Protein AF-A0A9P7DCK4-F1 (afdb_monomer)

pLDDT: mean 75.89, std 9.75, range [44.66, 86.62]

Structure (mmCIF, N/CA/C/O backbone):
data_AF-A0A9P7DCK4-F1
#
_entry.id   AF-A0A9P7DCK4-F1
#
loop_
_atom_site.group_PDB
_atom_site.id
_atom_site.ty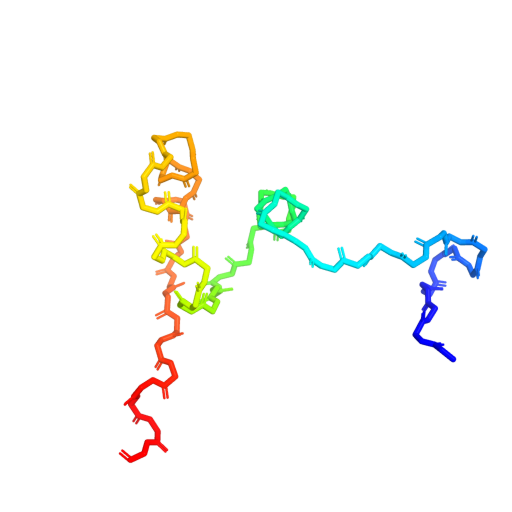pe_symbol
_atom_site.label_atom_id
_atom_site.label_alt_id
_atom_site.label_comp_id
_atom_site.label_asym_id
_atom_site.label_entity_id
_atom_site.label_seq_id
_atom_site.pdbx_PDB_ins_code
_atom_site.Cartn_x
_atom_site.Cartn_y
_atom_site.Cartn_z
_atom_site.occupancy
_atom_site.B_iso_or_equiv
_atom_site.auth_seq_id
_atom_site.auth_comp_id
_atom_site.auth_asym_id
_atom_site.auth_atom_id
_atom_site.pdbx_PDB_model_num
ATOM 1 N N . PRO A 1 1 ? -9.144 5.309 -23.984 1.00 65.75 1 PRO A N 1
ATOM 2 C CA . PRO A 1 1 ? -8.114 5.118 -22.930 1.00 65.75 1 PRO A CA 1
ATOM 3 C C . PRO A 1 1 ? -8.789 5.275 -21.563 1.00 65.75 1 PRO A C 1
ATOM 5 O O . PRO A 1 1 ? -9.799 5.975 -21.523 1.00 65.75 1 PRO A O 1
ATOM 8 N N . PRO A 1 2 ? -8.313 4.632 -20.484 1.00 66.88 2 PRO A N 1
ATOM 9 C CA . PRO A 1 2 ? -8.851 4.895 -19.153 1.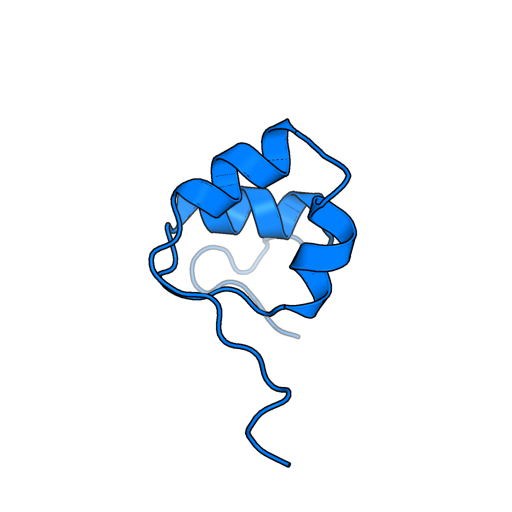00 66.88 2 PRO A CA 1
ATOM 10 C C . PRO A 1 2 ? -8.638 6.375 -18.803 1.00 66.88 2 PRO A C 1
ATOM 12 O O . PRO A 1 2 ? -7.517 6.876 -18.858 1.00 66.88 2 PRO A O 1
ATOM 15 N N . THR A 1 3 ? -9.726 7.071 -18.488 1.00 73.00 3 THR A N 1
ATOM 16 C CA . THR A 1 3 ? -9.759 8.497 -18.133 1.00 73.00 3 THR A CA 1
ATOM 17 C C . THR A 1 3 ? -10.384 8.654 -16.754 1.00 73.00 3 THR A C 1
ATOM 19 O O . THR A 1 3 ? -11.303 7.915 -16.401 1.00 73.00 3 THR A O 1
ATOM 22 N N . SER A 1 4 ? -9.883 9.601 -15.960 1.00 77.38 4 SER A N 1
ATOM 23 C CA . SER A 1 4 ? -10.459 9.895 -14.646 1.00 77.38 4 SER A CA 1
ATOM 24 C C . SER A 1 4 ? -11.889 10.423 -14.795 1.00 77.38 4 SER A C 1
ATOM 26 O O . SER A 1 4 ? -12.177 11.225 -15.680 1.00 77.38 4 SER A O 1
ATOM 28 N N . PHE A 1 5 ? -12.785 9.974 -13.912 1.00 80.75 5 PHE A N 1
ATOM 29 C CA . PHE A 1 5 ? -14.169 10.454 -13.856 1.00 80.75 5 PHE A CA 1
ATOM 30 C C . PHE A 1 5 ? -14.260 11.909 -13.370 1.00 80.75 5 PHE A C 1
ATOM 32 O O . PHE A 1 5 ? -15.166 12.636 -13.762 1.00 80.75 5 PHE A O 1
ATOM 39 N N . LEU A 1 6 ? -13.323 12.330 -12.512 1.00 84.44 6 LEU A N 1
ATOM 40 C CA . LEU A 1 6 ? -13.326 13.649 -11.869 1.00 84.44 6 LEU A CA 1
ATOM 41 C C . LEU A 1 6 ? -12.526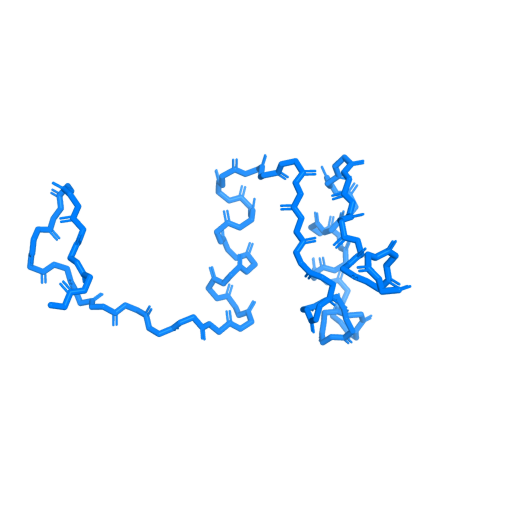 14.697 -12.649 1.00 84.44 6 LEU A C 1
ATOM 43 O O . LEU A 1 6 ? -12.821 15.882 -12.550 1.00 84.44 6 LEU A O 1
ATOM 47 N N . ASP A 1 7 ? -11.522 14.264 -13.410 1.00 83.56 7 ASP A N 1
ATOM 48 C CA . ASP A 1 7 ? -10.700 15.140 -14.245 1.00 83.56 7 ASP A CA 1
ATOM 49 C C . ASP A 1 7 ? -10.352 14.432 -15.565 1.00 83.56 7 ASP A C 1
ATOM 51 O O . ASP A 1 7 ? -9.377 13.679 -15.632 1.00 83.56 7 ASP A O 1
ATOM 55 N N . PRO A 1 8 ? -11.140 14.657 -16.629 1.00 82.56 8 PRO A N 1
ATOM 56 C CA . PRO A 1 8 ? -10.923 14.022 -17.926 1.00 82.56 8 PRO A CA 1
ATOM 57 C C . PRO A 1 8 ? -9.603 14.404 -18.610 1.00 82.56 8 PRO A C 1
ATOM 59 O O . PRO A 1 8 ? -9.191 13.703 -19.535 1.00 82.56 8 PRO A O 1
ATOM 62 N N . LEU A 1 9 ? -8.956 15.501 -18.191 1.00 86.62 9 LEU A N 1
ATOM 63 C CA . LEU A 1 9 ? -7.686 15.978 -18.749 1.00 86.62 9 LEU A CA 1
ATOM 64 C C . LEU A 1 9 ? -6.472 15.545 -17.917 1.00 86.62 9 LEU A C 1
ATOM 66 O O . LEU A 1 9 ? -5.336 15.800 -18.323 1.00 86.62 9 LEU A O 1
ATOM 70 N N . ALA A 1 10 ? -6.691 14.876 -16.782 1.00 83.19 10 ALA A N 1
ATOM 71 C CA . ALA A 1 10 ? -5.614 14.360 -15.954 1.00 83.19 10 ALA A CA 1
ATOM 72 C C . ALA A 1 10 ? -4.708 13.421 -16.760 1.00 83.19 10 ALA A C 1
ATOM 74 O O . ALA A 1 10 ? -5.165 12.495 -17.439 1.00 83.19 10 ALA A O 1
ATOM 75 N N . ILE A 1 11 ? -3.398 13.639 -16.639 1.00 81.88 11 ILE A N 1
ATOM 76 C CA . ILE A 1 11 ? -2.395 12.781 -17.265 1.00 81.88 11 ILE A CA 1
ATOM 77 C C . ILE A 1 11 ? -2.539 11.375 -16.685 1.00 81.88 11 ILE A C 1
ATOM 79 O O . ILE A 1 11 ? -2.529 11.185 -15.467 1.00 81.88 11 ILE A O 1
ATOM 83 N N . THR A 1 12 ? -2.654 10.376 -17.559 1.00 77.12 12 THR A N 1
ATOM 84 C CA . THR A 1 12 ? -2.666 8.977 -17.138 1.00 77.12 12 THR A CA 1
ATOM 85 C C . THR A 1 12 ? -1.345 8.651 -16.454 1.00 77.12 12 THR A C 1
ATOM 87 O O . THR A 1 12 ? -0.282 8.667 -17.074 1.00 77.12 12 THR A O 1
ATOM 90 N N . VAL A 1 13 ? -1.410 8.341 -15.164 1.00 77.75 13 VAL A N 1
ATOM 91 C CA . VAL A 1 13 ? -0.238 7.920 -14.405 1.00 77.75 13 VAL A CA 1
ATOM 92 C C . VAL A 1 13 ? -0.054 6.420 -14.604 1.00 77.75 13 VAL A C 1
ATOM 94 O O . VAL A 1 13 ? -0.919 5.627 -14.235 1.00 77.75 13 VAL A O 1
ATOM 97 N N . VAL A 1 14 ? 1.080 6.023 -15.183 1.00 81.69 14 VAL A N 1
ATOM 98 C CA . VAL A 1 14 ? 1.456 4.607 -15.278 1.00 81.69 14 VAL A CA 1
ATOM 99 C C . VAL A 1 14 ? 1.728 4.080 -13.863 1.00 81.69 14 VAL A C 1
ATOM 101 O O . VAL A 1 14 ? 2.545 4.679 -13.152 1.00 81.69 14 VAL A O 1
ATOM 104 N N . PRO A 1 15 ? 1.074 2.987 -13.425 1.00 78.62 15 PRO A N 1
ATOM 105 C CA . PRO A 1 15 ? 1.307 2.421 -12.102 1.00 78.62 15 PRO A CA 1
ATOM 106 C C . PRO A 1 15 ? 2.778 2.051 -11.890 1.00 78.62 15 PRO A C 1
ATOM 108 O O . PRO A 1 15 ? 3.410 1.440 -12.750 1.00 78.62 15 PRO A O 1
ATOM 111 N N . ASN A 1 16 ? 3.318 2.426 -10.736 1.00 84.06 16 ASN A N 1
ATOM 112 C CA . ASN A 1 16 ? 4.660 2.082 -10.287 1.00 84.06 16 ASN A CA 1
ATOM 113 C C . ASN A 1 16 ? 4.673 1.904 -8.761 1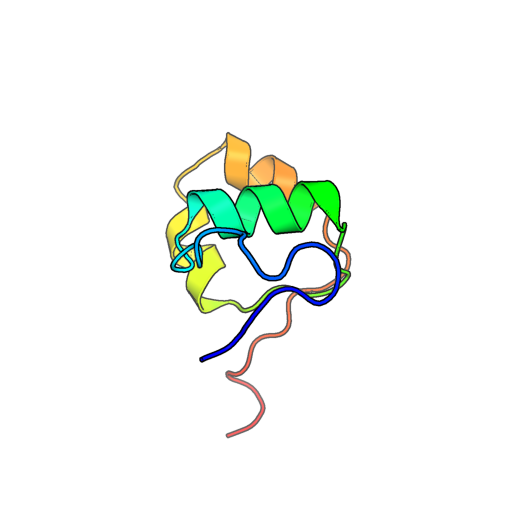.00 84.06 16 ASN A C 1
ATOM 115 O O . ASN A 1 16 ? 3.733 2.279 -8.065 1.00 84.06 16 ASN A O 1
ATOM 119 N N . LEU A 1 17 ? 5.759 1.352 -8.223 1.00 82.56 17 LEU A N 1
ATOM 120 C CA . LEU A 1 17 ? 5.889 1.058 -6.790 1.00 82.56 17 LEU A CA 1
ATOM 121 C C . LEU A 1 17 ? 5.582 2.243 -5.872 1.00 82.56 17 LEU A C 1
ATOM 123 O O . LEU A 1 17 ? 5.022 2.050 -4.797 1.00 82.56 17 LEU A O 1
ATOM 127 N N . HIS A 1 18 ? 5.963 3.453 -6.277 1.00 82.12 18 HIS A N 1
ATOM 128 C CA . HIS A 1 18 ? 5.808 4.642 -5.452 1.00 82.12 18 HIS A CA 1
ATOM 129 C C 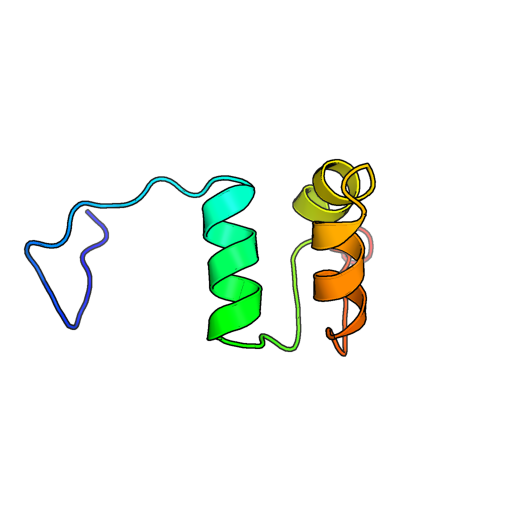. HIS A 1 18 ? 4.361 5.141 -5.467 1.00 82.12 18 HIS A C 1
ATOM 131 O O . HIS A 1 18 ? 3.749 5.299 -4.415 1.00 82.12 18 HIS A O 1
ATOM 137 N N . ASN A 1 19 ? 3.774 5.308 -6.657 1.00 83.62 19 ASN A N 1
ATOM 138 C CA . ASN A 1 19 ? 2.407 5.818 -6.771 1.00 83.62 19 ASN A CA 1
ATOM 139 C C . ASN A 1 19 ? 1.352 4.819 -6.270 1.00 83.62 19 ASN A C 1
ATOM 141 O O . ASN A 1 19 ? 0.300 5.236 -5.778 1.00 83.62 19 ASN A O 1
ATOM 145 N N . ILE A 1 20 ? 1.641 3.515 -6.328 1.00 84.69 20 ILE A N 1
ATOM 146 C CA . ILE A 1 20 ? 0.786 2.488 -5.738 1.00 84.69 20 ILE A CA 1
ATOM 147 C C . ILE A 1 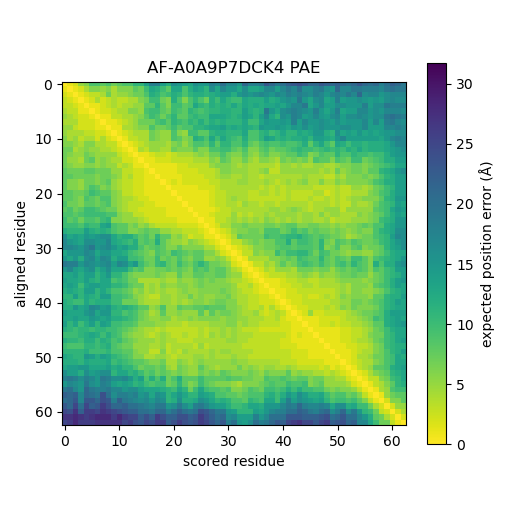20 ? 0.851 2.597 -4.212 1.00 84.69 20 ILE A C 1
ATOM 149 O O . ILE A 1 20 ? -0.200 2.621 -3.577 1.00 84.69 20 ILE A O 1
ATOM 153 N N . LEU A 1 21 ? 2.041 2.734 -3.618 1.00 83.94 21 LEU A N 1
ATOM 154 C CA . LEU A 1 21 ? 2.188 2.872 -2.165 1.00 83.94 21 LEU A CA 1
ATOM 155 C C . LEU A 1 21 ? 1.513 4.148 -1.633 1.00 83.94 21 LEU A C 1
ATOM 157 O O . LEU A 1 21 ? 0.790 4.100 -0.638 1.00 83.94 21 LEU A O 1
ATOM 161 N N . ASP A 1 22 ? 1.664 5.268 -2.340 1.00 84.38 22 ASP A N 1
ATOM 162 C CA . ASP A 1 22 ? 0.953 6.514 -2.032 1.00 84.38 22 ASP A CA 1
ATOM 163 C C . ASP A 1 22 ? -0.567 6.341 -2.104 1.00 84.38 22 ASP A C 1
ATOM 165 O O . ASP A 1 22 ? -1.313 6.885 -1.287 1.00 84.38 22 ASP A O 1
ATOM 169 N N . SER A 1 23 ? -1.044 5.577 -3.087 1.00 81.44 23 SER A N 1
ATOM 170 C CA . SER A 1 23 ? -2.469 5.277 -3.229 1.00 81.44 23 SER A CA 1
ATOM 171 C C . SER A 1 23 ? -2.965 4.401 -2.082 1.00 81.44 23 SER A C 1
ATOM 173 O O . SER A 1 23 ? -4.051 4.654 -1.559 1.00 81.44 23 SER A O 1
ATOM 175 N N . VAL A 1 24 ? -2.166 3.429 -1.633 1.00 81.56 24 VAL A N 1
ATOM 176 C CA . VAL A 1 24 ? -2.456 2.604 -0.451 1.00 81.56 24 VAL A CA 1
ATOM 177 C C . VAL A 1 24 ? -2.583 3.481 0.798 1.00 81.56 24 VAL A C 1
ATOM 179 O O . VAL A 1 24 ? -3.570 3.377 1.523 1.00 81.56 24 VAL A O 1
ATOM 182 N N . LEU A 1 25 ? -1.660 4.420 1.008 1.00 81.88 25 LEU A N 1
ATOM 183 C CA . LEU A 1 25 ? -1.727 5.371 2.123 1.00 81.88 25 LEU A CA 1
ATOM 184 C C . LEU A 1 25 ? -2.982 6.252 2.091 1.00 81.88 25 LEU A C 1
ATOM 186 O O . LEU A 1 25 ? -3.636 6.446 3.117 1.00 81.88 25 LEU A O 1
ATOM 190 N N . LYS A 1 26 ? -3.316 6.795 0.915 1.00 81.31 26 LYS A N 1
ATOM 191 C CA . LYS A 1 26 ? -4.443 7.726 0.744 1.00 81.31 26 LYS A CA 1
ATOM 192 C C . LYS A 1 26 ? -5.795 7.035 0.867 1.00 81.31 26 LYS A C 1
ATOM 194 O O . LYS A 1 26 ? -6.706 7.580 1.482 1.00 81.31 26 LYS A O 1
ATOM 199 N N . THR A 1 27 ? -5.931 5.860 0.260 1.00 78.44 27 THR A N 1
ATOM 200 C CA . THR A 1 27 ? -7.217 5.154 0.159 1.00 78.44 27 THR A CA 1
ATOM 201 C C . THR A 1 27 ? -7.439 4.151 1.285 1.00 78.44 27 THR A C 1
ATOM 203 O O . THR A 1 27 ? -8.577 3.739 1.494 1.00 78.44 27 THR A O 1
ATOM 206 N N . LYS A 1 28 ? -6.380 3.792 2.027 1.00 73.31 28 LYS A N 1
ATOM 207 C CA . LYS A 1 28 ? -6.387 2.784 3.099 1.00 73.31 28 LYS A CA 1
ATOM 208 C C . LYS A 1 28 ? -7.132 1.514 2.673 1.00 73.31 28 LYS A C 1
ATOM 210 O O . LYS A 1 28 ? -8.109 1.120 3.318 1.00 73.31 28 LYS A O 1
ATOM 215 N N . PRO A 1 29 ? -6.732 0.898 1.549 1.00 70.88 29 PRO A N 1
ATOM 216 C CA . PRO A 1 29 ? -7.417 -0.272 1.053 1.00 70.88 29 PRO A CA 1
ATOM 217 C C . PRO A 1 29 ? -7.224 -1.410 2.053 1.00 70.88 29 PRO A C 1
ATOM 219 O O . PRO A 1 29 ? -6.163 -1.570 2.648 1.00 70.88 29 PRO A O 1
ATOM 222 N N . LYS A 1 30 ? -8.251 -2.240 2.218 1.00 68.06 30 LYS A N 1
ATOM 223 C CA . LYS A 1 30 ? -8.166 -3.422 3.085 1.00 68.06 30 LYS A CA 1
ATOM 224 C C . LYS A 1 30 ? -7.269 -4.521 2.506 1.00 68.06 30 LYS A C 1
ATOM 226 O O . LYS A 1 30 ? -6.912 -5.431 3.238 1.00 68.06 30 LYS A O 1
ATOM 231 N N . VAL A 1 31 ? -6.957 -4.454 1.207 1.00 66.31 31 VAL A N 1
ATOM 232 C CA . VAL A 1 31 ? -6.291 -5.507 0.432 1.00 66.31 31 VAL A CA 1
ATOM 233 C C . VAL A 1 31 ? -5.274 -4.902 -0.535 1.00 66.31 31 VAL A C 1
ATOM 235 O O . VAL A 1 31 ? -5.581 -3.929 -1.223 1.00 66.31 31 VAL A O 1
ATOM 238 N N . VAL A 1 32 ? -4.097 -5.528 -0.644 1.00 72.06 32 VAL A N 1
ATOM 239 C CA . VAL A 1 32 ? -3.069 -5.222 -1.654 1.00 72.06 32 VAL A CA 1
ATOM 240 C C . VAL 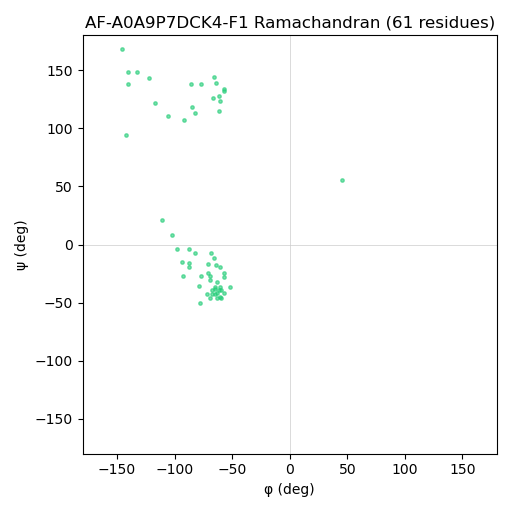A 1 32 ? -2.563 -6.511 -2.318 1.00 72.06 32 VAL A C 1
ATOM 242 O O . VAL A 1 32 ? -2.557 -7.574 -1.696 1.00 72.06 32 VAL A O 1
ATOM 245 N N . VAL A 1 33 ? -2.172 -6.418 -3.596 1.00 69.94 33 VAL A N 1
ATOM 246 C CA . VAL A 1 33 ? -1.677 -7.540 -4.416 1.00 69.94 33 VAL A CA 1
ATOM 247 C C . VAL A 1 33 ? -0.217 -7.877 -4.051 1.00 69.94 33 VAL A C 1
ATOM 249 O O . VAL A 1 33 ? 0.596 -6.958 -3.932 1.00 69.94 33 VAL A O 1
ATOM 252 N N . PRO A 1 34 ? 0.176 -9.162 -3.938 1.00 67.69 34 PRO A N 1
ATOM 253 C CA . PRO A 1 34 ? 1.448 -9.567 -3.331 1.00 67.69 34 PRO A CA 1
ATOM 254 C C . PRO A 1 34 ? 2.678 -9.235 -4.156 1.00 67.69 34 PRO A C 1
ATOM 256 O O . PRO A 1 34 ? 3.756 -9.101 -3.593 1.00 67.69 34 PRO A O 1
ATOM 259 N N . VAL A 1 35 ? 2.527 -9.090 -5.477 1.00 73.31 35 VAL A N 1
ATOM 260 C CA . VAL A 1 35 ? 3.649 -8.819 -6.390 1.00 73.31 35 VAL A CA 1
ATOM 261 C C . VAL A 1 35 ? 4.422 -7.551 -6.001 1.00 73.31 35 VAL A C 1
ATOM 263 O O . VAL A 1 35 ? 5.610 -7.435 -6.276 1.00 73.31 35 VAL A O 1
ATOM 266 N N . PHE A 1 36 ? 3.770 -6.618 -5.302 1.00 72.31 36 PHE A N 1
ATOM 267 C CA . PHE A 1 36 ? 4.400 -5.396 -4.807 1.00 72.31 36 PHE A CA 1
ATOM 268 C C . PHE A 1 36 ? 5.050 -5.560 -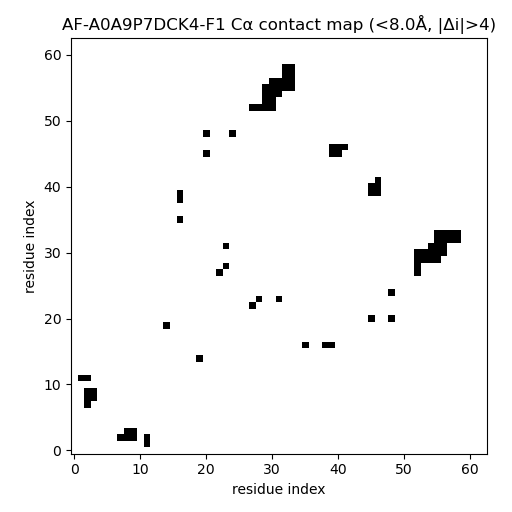3.426 1.00 72.31 36 PHE A C 1
ATOM 270 O O . PHE A 1 36 ? 5.931 -4.780 -3.074 1.00 72.31 36 PHE A O 1
ATOM 277 N N . LEU A 1 37 ? 4.671 -6.583 -2.652 1.00 74.81 37 LEU A N 1
ATOM 278 C CA . LEU A 1 37 ? 5.208 -6.812 -1.307 1.00 74.81 37 LEU A CA 1
ATOM 279 C C . LEU A 1 37 ? 6.683 -7.190 -1.342 1.00 74.81 37 LEU A C 1
ATOM 281 O O . LEU A 1 37 ? 7.457 -6.649 -0.560 1.00 74.81 37 LEU A O 1
ATOM 285 N N . GLU A 1 38 ? 7.086 -8.061 -2.269 1.00 78.44 38 GLU A N 1
ATOM 286 C CA . GLU A 1 38 ? 8.493 -8.454 -2.428 1.00 78.44 38 GLU A CA 1
ATOM 287 C C . GLU A 1 38 ? 9.379 -7.248 -2.757 1.00 78.44 38 GLU A C 1
ATOM 289 O O . GLU A 1 38 ? 10.493 -7.118 -2.255 1.00 78.44 38 GLU A O 1
ATOM 294 N N . GLN A 1 39 ? 8.855 -6.318 -3.554 1.00 80.31 39 GLN A N 1
ATOM 295 C CA . GLN A 1 39 ? 9.572 -5.109 -3.942 1.00 80.31 39 GLN A CA 1
ATOM 296 C C . GLN A 1 39 ? 9.602 -4.049 -2.830 1.00 80.31 39 GLN A C 1
ATOM 298 O O . GLN A 1 39 ? 10.549 -3.266 -2.754 1.00 80.31 39 GLN A O 1
ATOM 303 N N . TRP A 1 40 ? 8.610 -4.035 -1.937 1.00 82.94 40 TRP A N 1
ATOM 304 C CA . TRP A 1 40 ? 8.580 -3.150 -0.769 1.00 82.94 40 TRP A CA 1
ATOM 305 C C . TRP A 1 40 ? 9.276 -3.722 0.469 1.00 82.94 40 TRP A C 1
ATOM 307 O O . TRP A 1 40 ? 9.606 -2.950 1.367 1.00 82.94 40 TRP A O 1
ATOM 317 N N . ALA A 1 41 ? 9.555 -5.027 0.512 1.00 79.50 41 ALA A N 1
ATOM 318 C CA . ALA A 1 41 ? 10.177 -5.700 1.655 1.00 79.50 41 ALA A CA 1
ATOM 319 C C . ALA A 1 41 ? 11.542 -5.107 2.049 1.00 79.50 41 ALA A C 1
ATOM 321 O O . ALA A 1 41 ? 11.925 -5.140 3.216 1.00 79.50 41 ALA A O 1
ATOM 322 N N . PHE A 1 42 ? 12.266 -4.528 1.088 1.00 81.88 42 PHE A N 1
ATOM 323 C CA . PHE A 1 42 ? 13.567 -3.891 1.318 1.00 81.88 42 PHE A CA 1
ATOM 324 C C . PHE A 1 42 ? 13.468 -2.416 1.733 1.00 81.88 42 PHE A C 1
ATOM 326 O O . PHE A 1 42 ? 14.487 -1.790 2.019 1.00 81.88 42 PHE A O 1
ATOM 333 N N . SER A 1 43 ? 12.262 -1.842 1.763 1.00 85.88 43 SER A N 1
ATOM 334 C CA . SER A 1 43 ? 12.019 -0.457 2.157 1.00 85.88 43 SER A CA 1
ATOM 335 C C . SER A 1 43 ? 11.383 -0.413 3.552 1.00 85.88 43 SER A C 1
ATOM 337 O O . SER A 1 43 ? 10.212 -0.775 3.708 1.00 85.88 43 SER A O 1
ATOM 339 N N . PRO A 1 44 ? 12.110 0.065 4.582 1.00 84.31 44 PRO A N 1
ATOM 340 C CA . PRO A 1 44 ? 11.571 0.174 5.938 1.00 84.31 44 PRO A CA 1
ATOM 341 C C . PRO A 1 44 ? 10.307 1.038 5.992 1.00 84.31 44 PRO A C 1
ATOM 343 O O . PRO A 1 44 ? 9.318 0.651 6.609 1.00 84.31 44 PRO A O 1
ATOM 346 N N . SER A 1 45 ? 10.302 2.157 5.259 1.00 85.50 45 SER A N 1
ATOM 347 C CA . SER A 1 45 ? 9.147 3.051 5.177 1.00 85.50 45 SER A CA 1
ATOM 348 C C . SER A 1 45 ? 7.946 2.388 4.508 1.00 85.50 45 SER A C 1
ATOM 350 O O . SER A 1 45 ? 6.835 2.515 5.012 1.00 85.50 45 SER A O 1
ATOM 352 N N . ALA A 1 46 ? 8.142 1.639 3.419 1.00 83.69 46 ALA A N 1
ATOM 353 C CA . ALA A 1 46 ? 7.047 0.905 2.790 1.00 83.69 46 ALA A CA 1
ATOM 354 C C . ALA A 1 46 ? 6.507 -0.193 3.713 1.00 83.69 46 ALA A C 1
ATOM 356 O O . ALA A 1 46 ? 5.299 -0.376 3.818 1.00 83.69 46 ALA A O 1
ATOM 357 N N . THR A 1 47 ? 7.387 -0.868 4.448 1.00 82.31 47 THR A N 1
ATOM 358 C CA . THR A 1 47 ? 6.995 -1.901 5.412 1.00 82.31 47 THR A CA 1
ATOM 359 C C . THR A 1 47 ? 6.114 -1.326 6.522 1.00 82.31 47 THR A C 1
ATOM 361 O O . THR A 1 47 ? 5.127 -1.951 6.907 1.00 82.31 47 THR A O 1
ATOM 364 N N . ASP A 1 48 ? 6.412 -0.120 7.007 1.00 85.56 48 ASP A N 1
ATOM 365 C CA . ASP A 1 48 ? 5.581 0.556 8.008 1.00 85.56 48 ASP A CA 1
ATOM 366 C C . ASP A 1 48 ? 4.186 0.909 7.481 1.00 85.56 48 ASP A C 1
ATOM 368 O O . ASP A 1 48 ? 3.204 0.756 8.206 1.00 85.56 48 ASP A O 1
ATOM 372 N N . VAL A 1 49 ? 4.071 1.287 6.205 1.00 82.88 49 VAL A N 1
ATOM 373 C CA . VAL A 1 49 ? 2.766 1.451 5.543 1.00 82.88 49 VAL A CA 1
ATOM 374 C C . VAL A 1 49 ? 2.020 0.122 5.474 1.00 82.88 49 VAL A C 1
ATOM 376 O O . VAL A 1 49 ? 0.837 0.060 5.806 1.00 82.88 49 VAL A O 1
ATOM 379 N N . LEU A 1 50 ? 2.700 -0.953 5.076 1.00 80.00 50 LEU A N 1
ATOM 380 C CA . LEU A 1 50 ? 2.088 -2.273 4.920 1.00 80.00 50 LEU A CA 1
ATOM 381 C C . LEU A 1 50 ? 1.552 -2.834 6.242 1.00 80.00 50 LEU A C 1
ATOM 383 O O . LEU A 1 50 ? 0.512 -3.486 6.238 1.00 80.00 50 LEU A O 1
ATOM 387 N N . LYS A 1 51 ? 2.189 -2.525 7.379 1.00 80.94 51 LYS A N 1
ATOM 388 C CA . LYS A 1 51 ? 1.689 -2.891 8.720 1.00 80.94 51 LYS A CA 1
ATOM 389 C C . LYS A 1 51 ? 0.320 -2.287 9.048 1.00 80.94 51 LYS A C 1
ATOM 391 O O . LYS A 1 51 ? -0.344 -2.766 9.960 1.00 80.94 51 LYS A O 1
ATOM 396 N N . THR A 1 52 ? -0.096 -1.231 8.347 1.00 80.56 52 THR A N 1
ATOM 397 C CA . THR A 1 52 ? -1.417 -0.612 8.545 1.00 80.56 52 THR A CA 1
ATOM 398 C C . THR A 1 52 ? -2.543 -1.342 7.807 1.00 80.56 52 THR A C 1
ATOM 400 O O . THR A 1 52 ? -3.711 -1.006 8.000 1.00 80.56 52 THR A O 1
ATOM 403 N N . LEU A 1 53 ? -2.211 -2.326 6.965 1.00 75.56 53 LEU A N 1
ATOM 404 C CA . LEU A 1 53 ? -3.177 -3.074 6.167 1.00 75.56 53 LEU A CA 1
ATOM 405 C C . LEU A 1 53 ? -3.767 -4.242 6.955 1.00 75.56 53 LEU A C 1
ATOM 407 O O . LEU A 1 53 ? -3.062 -4.965 7.653 1.00 75.56 53 LEU A O 1
ATOM 411 N N . GLU A 1 54 ? -5.076 -4.434 6.805 1.00 75.94 54 GLU A N 1
ATOM 412 C CA . GLU A 1 54 ? -5.829 -5.481 7.502 1.00 75.94 54 GLU A CA 1
ATOM 413 C C . GLU A 1 54 ? -5.640 -6.856 6.837 1.00 75.94 54 GLU A C 1
ATOM 415 O O . GLU A 1 54 ? -5.541 -7.868 7.528 1.00 75.94 54 GLU A O 1
ATOM 420 N N . TYR A 1 55 ? -5.537 -6.900 5.501 1.00 68.94 55 TYR A N 1
ATOM 421 C CA . TYR A 1 55 ? -5.384 -8.138 4.740 1.00 68.94 55 TYR A CA 1
ATOM 422 C C . TYR A 1 55 ? -4.410 -7.992 3.565 1.00 68.94 55 TYR A C 1
ATOM 424 O O . TYR A 1 55 ? -4.314 -6.960 2.900 1.00 68.94 55 TYR A O 1
ATOM 432 N N . VAL A 1 56 ? -3.733 -9.095 3.252 1.00 67.44 56 VAL A N 1
ATOM 433 C CA . VAL A 1 56 ? -2.971 -9.288 2.015 1.00 67.44 56 VAL A CA 1
ATOM 434 C C . VAL A 1 56 ? -3.626 -10.436 1.260 1.00 67.44 56 VAL A C 1
ATOM 436 O O . VAL A 1 56 ? -3.719 -11.543 1.789 1.00 67.44 56 VAL A O 1
ATOM 439 N N . VAL A 1 57 ? -4.077 -10.200 0.027 1.00 64.25 57 VAL A N 1
ATOM 440 C CA . VAL A 1 57 ? -4.631 -11.279 -0.804 1.00 64.25 57 VAL A CA 1
ATOM 441 C C . VAL A 1 57 ? -3.509 -11.859 -1.637 1.00 64.25 57 VAL A C 1
ATOM 443 O O . VAL A 1 57 ? -3.057 -11.228 -2.588 1.00 64.25 57 VAL A O 1
ATOM 446 N N . SER A 1 58 ? -3.074 -13.070 -1.286 1.00 60.78 58 SER A N 1
ATOM 447 C CA . SER A 1 58 ? -2.164 -13.840 -2.124 1.0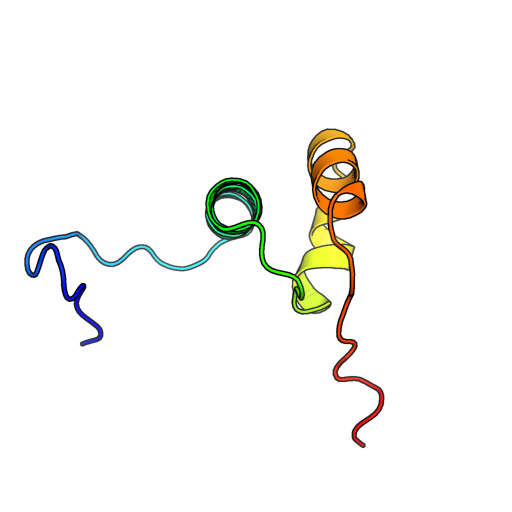0 60.78 58 SER A CA 1
ATOM 448 C C . SER A 1 58 ? -2.911 -14.567 -3.227 1.00 60.78 58 SER A C 1
ATOM 450 O O . SER A 1 58 ? -3.682 -15.474 -2.950 1.00 60.78 58 SER A O 1
ATOM 452 N N . LEU A 1 59 ? -2.681 -14.176 -4.486 1.00 57.12 59 LEU A N 1
ATOM 453 C CA . LEU A 1 59 ? -3.298 -14.822 -5.654 1.00 57.12 59 LEU A CA 1
ATOM 454 C C . LEU A 1 59 ? -2.820 -16.281 -5.841 1.00 57.12 59 LEU A C 1
ATOM 456 O O . LEU A 1 59 ? -3.404 -17.025 -6.620 1.00 57.12 59 LEU A O 1
ATOM 460 N N . LEU A 1 60 ? -1.778 -16.701 -5.112 1.00 54.56 60 LEU A N 1
ATOM 461 C CA . LEU A 1 60 ? -1.187 -18.042 -5.179 1.00 54.56 60 LEU A CA 1
ATOM 462 C C . LEU A 1 60 ? -2.086 -19.170 -4.638 1.00 54.56 60 LEU A C 1
ATOM 464 O O . LEU A 1 60 ? -1.722 -20.328 -4.791 1.00 54.56 60 LEU A O 1
ATOM 468 N N . SER A 1 61 ? -3.239 -18.875 -4.030 1.00 49.34 61 SER A N 1
ATOM 469 C CA . SER A 1 61 ? -4.162 -19.890 -3.492 1.00 49.34 61 SER A CA 1
ATOM 470 C C . SER A 1 61 ? -5.405 -20.169 -4.354 1.00 49.34 61 SER A C 1
ATOM 472 O O . SER A 1 61 ? -6.293 -20.888 -3.901 1.00 49.34 61 SER A O 1
ATOM 474 N N . MET A 1 62 ? -5.493 -19.631 -5.580 1.00 47.72 62 MET A N 1
ATOM 475 C CA . MET A 1 62 ? -6.585 -19.928 -6.535 1.00 47.72 62 MET A CA 1
ATOM 476 C C . MET A 1 62 ? -6.144 -20.743 -7.768 1.00 47.72 62 MET A C 1
ATOM 478 O O . MET A 1 62 ? -6.836 -20.723 -8.787 1.00 47.72 62 MET A O 1
ATOM 482 N N . LEU A 1 63 ? -5.017 -21.458 -7.682 1.00 44.66 63 LEU A N 1
ATOM 483 C CA . LEU A 1 63 ? -4.583 -22.456 -8.669 1.00 44.66 63 LEU A CA 1
ATOM 484 C C . LEU A 1 63 ? -4.561 -23.853 -8.048 1.00 44.66 63 LEU A C 1
ATOM 486 O O . LEU A 1 63 ? -4.080 -23.964 -6.898 1.00 44.66 63 LEU A O 1
#

Sequence (63 aa):
PPTSFLDPLAITVVPNLHNILDSVLKTKPKVVVPVFLEQWAFSPSATDVLKTLEYVVSLLSML

Mean predicted aligned error: 8.4 Å

Nearest PDB structures (foldseek):
  6vhx-assembly3_A  TM=6.654E-01  e=5.773E+00  Klebsiella oxytoca

Radius of gyration: 13.68 Å; Cα contacts (8 Å, |Δi|>4): 44; chains: 1; bounding box: 28×38×32 Å

Organism: NCBI:txid116603

Solvent-accessible surface area (backbone atoms only — not comparable to full-atom values): 4157 Å² total; per-residue (Å²): 128,93,63,49,92,90,41,75,81,60,78,80,75,79,88,43,79,66,63,50,51,54,46,44,69,74,66,61,51,57,60,50,64,51,84,54,48,72,73,31,68,83,34,71,70,51,44,59,57,56,70,73,44,83,42,73,52,63,77,82,78,81,117

Foldseek 3Di:
DDADPVDRPDDDDDDDLVVVLVCCVVVVDLEDECVSVVVCVPPPVSVVSVVSHNDYDYPVPPD

Secondary structure (DSSP, 8-state):
----SS-TTS--PPP-HHHHHHHHHHH--SEE-GGGHHHHTT-HHHHHHHTT-SEE--GGG--